Protein AF-A0A077XXF5-F1 (afdb_monomer)

Nearest PDB structures (foldseek):
  1u2w-assembly2_C  TM=9.429E-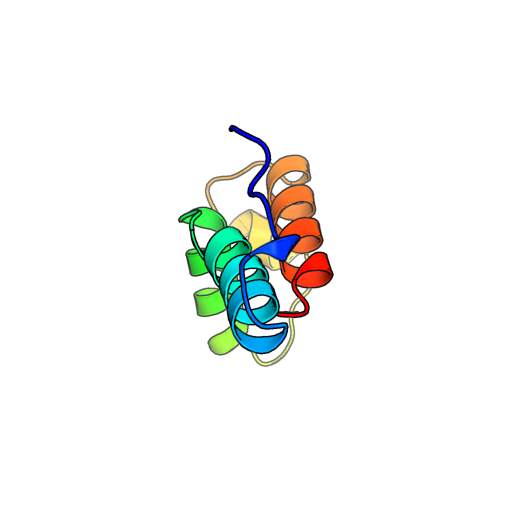01  e=4.835E-02  Staphylococcus aureus
  1u2w-assembly1_A  TM=9.034E-01  e=4.009E-02  Staphylococcus aureus
  3f72-assembly3_F  TM=9.318E-01  e=5.479E-02  Staphylococcus aureus
  1u2w-assembly1_B  TM=9.313E-01  e=5.832E-02  Staphylococcus aureus
  3f72-assembly2_D  TM=8.014E-01  e=2.590E-02  Staphylococcus aureus

Foldseek 3Di:
DDDDPCVVDDPVVVLVVLQCVLCVDVLLVVVLVVVVVDPDDDLVVSCVVDPDDSVVSVVSVVSCVVSVND

Secondary structure (DSSP, 8-state):
-----GGGS-HHHHHHHHHHHHHSSHHHHHHHHHHHH-SS--HHHHHHHSSS-HHHHHHHHHHHHHTT--

pLDDT: mean 87.34, std 10.93, range [50.84, 96.38]

Sequence (70 aa):
MGATKTDHFTDRQNQIAVIAKALGHPARVAIIEYLLKVNTCITGDIVNELPLAQPTVSQHLRELKNAGLI

Radius of gyration: 13.92 Å; Cα contacts (8 Å, |Δi|>4): 37; chains: 1; bounding box: 28×33×34 Å

Solvent-accessible surface area (backbone atoms only — not comparable to full-atom values): 4323 Å² total; per-residue (Å²): 132,81,84,76,73,62,89,83,50,54,71,70,56,50,53,51,49,47,40,50,64,44,50,73,39,71,70,44,42,53,49,51,58,49,54,76,74,44,97,72,86,56,79,71,58,56,38,75,76,39,104,50,57,60,72,58,51,53,50,47,52,50,48,34,38,76,48,69,75,98

Mean predicted aligned error: 5.26 Å

Structure (mmCIF, N/CA/C/O backbone):
data_AF-A0A077XXF5-F1
#
_entry.id   AF-A0A077XXF5-F1
#
loop_
_atom_site.group_PDB
_atom_site.id
_atom_site.type_symbol
_atom_site.label_atom_id
_atom_site.label_alt_id
_atom_site.label_comp_id
_atom_site.label_asym_id
_atom_site.label_entity_id
_atom_site.label_seq_id
_atom_site.pdbx_PDB_ins_code
_atom_site.Cartn_x
_atom_site.Cartn_y
_atom_site.Cartn_z
_atom_site.occupancy
_atom_site.B_iso_or_equiv
_atom_site.auth_seq_id
_atom_site.auth_comp_id
_atom_site.auth_asym_id
_atom_site.auth_atom_id
_atom_site.pdbx_PDB_model_num
ATOM 1 N N . MET A 1 1 ? 3.943 16.405 8.020 1.00 50.84 1 MET A N 1
ATOM 2 C CA . MET A 1 1 ? 2.496 16.214 8.270 1.00 50.84 1 MET A CA 1
ATOM 3 C C . MET A 1 1 ? 2.247 16.397 9.755 1.00 50.84 1 MET A C 1
ATOM 5 O O . MET A 1 1 ? 3.025 15.857 10.531 1.00 50.84 1 MET A O 1
ATOM 9 N N . GLY A 1 2 ? 1.237 17.183 10.137 1.00 61.75 2 GLY A N 1
ATOM 10 C CA . GLY A 1 2 ? 0.878 17.378 11.546 1.00 61.75 2 GLY A CA 1
ATOM 11 C C . GLY A 1 2 ? 0.462 16.059 12.195 1.00 61.75 2 GLY A C 1
ATOM 12 O O . GLY A 1 2 ? -0.101 15.196 11.523 1.00 61.75 2 GLY A O 1
ATOM 13 N N . ALA A 1 3 ? 0.775 15.882 13.478 1.00 66.38 3 ALA A N 1
ATOM 14 C CA . ALA A 1 3 ? 0.297 14.734 14.235 1.00 66.38 3 ALA A CA 1
ATOM 15 C C . ALA A 1 3 ? -1.239 14.772 14.266 1.00 66.38 3 ALA A C 1
ATOM 17 O O . ALA A 1 3 ? -1.832 15.704 14.813 1.00 66.38 3 ALA A O 1
ATOM 18 N N . THR A 1 4 ? -1.889 13.795 13.635 1.00 72.38 4 THR A N 1
ATOM 19 C CA . THR A 1 4 ? -3.339 13.624 13.746 1.00 72.38 4 THR A CA 1
ATOM 20 C C . THR A 1 4 ? -3.663 13.314 15.203 1.00 72.38 4 THR A C 1
ATOM 22 O O . THR A 1 4 ? -3.128 12.356 15.754 1.00 72.38 4 THR A O 1
ATOM 25 N N . LYS A 1 5 ? -4.526 14.118 15.832 1.00 81.44 5 LYS A N 1
ATOM 26 C CA . LYS A 1 5 ? -5.022 13.860 17.190 1.00 81.44 5 LYS A CA 1
ATOM 27 C C . LYS A 1 5 ? -6.035 12.715 17.137 1.00 81.44 5 LYS A C 1
ATOM 29 O O . LYS A 1 5 ? -7.226 12.957 16.959 1.00 81.44 5 LYS A O 1
ATOM 34 N N . THR A 1 6 ? -5.553 11.479 17.221 1.00 83.88 6 THR A N 1
ATOM 35 C CA . THR A 1 6 ? -6.374 10.258 17.134 1.00 83.88 6 THR A CA 1
ATOM 36 C C . THR A 1 6 ? -7.384 10.136 18.276 1.00 83.88 6 THR A C 1
ATOM 38 O O . THR A 1 6 ? -8.413 9.493 18.100 1.00 83.88 6 THR A O 1
ATOM 41 N N . ASP A 1 7 ? -7.145 10.816 19.401 1.00 86.69 7 ASP A N 1
ATOM 42 C CA . ASP A 1 7 ? -7.976 10.759 20.616 1.00 86.69 7 ASP A CA 1
ATOM 43 C C . ASP A 1 7 ? -9.381 11.370 20.450 1.00 86.69 7 ASP A C 1
ATOM 45 O O . ASP A 1 7 ? -10.257 11.152 21.283 1.00 86.69 7 ASP A O 1
ATOM 49 N N . HIS A 1 8 ? -9.621 12.140 19.382 1.00 91.88 8 HIS A N 1
ATOM 50 C CA . HIS A 1 8 ? -10.929 12.744 19.091 1.00 91.88 8 HIS A CA 1
ATOM 51 C C . HIS A 1 8 ? -11.812 11.903 18.156 1.00 91.88 8 HIS A C 1
ATOM 53 O O . HIS A 1 8 ? -12.907 12.337 17.798 1.00 91.88 8 HIS A O 1
ATOM 59 N N . PHE A 1 9 ? -11.350 10.725 17.735 1.00 93.69 9 PHE A N 1
ATOM 60 C CA . PHE A 1 9 ? -12.038 9.882 16.761 1.00 93.69 9 PHE A CA 1
ATOM 61 C C . PHE A 1 9 ? -12.274 8.482 17.321 1.00 93.69 9 PHE A C 1
ATOM 63 O O . PHE A 1 9 ? -11.518 7.988 18.152 1.00 93.69 9 PHE A O 1
ATOM 70 N N . THR A 1 10 ? -13.329 7.827 16.840 1.00 96.31 10 THR A N 1
ATOM 71 C CA . THR A 1 10 ? -13.612 6.429 17.190 1.00 96.31 10 THR A CA 1
ATOM 72 C C . THR A 1 10 ? -12.501 5.504 16.693 1.00 96.31 10 THR A C 1
ATOM 74 O O . THR A 1 10 ? -11.868 5.773 15.668 1.00 96.31 10 THR A O 1
ATOM 77 N N . ASP A 1 11 ? -12.331 4.354 17.346 1.00 94.38 11 ASP A N 1
ATOM 78 C CA . ASP A 1 11 ? -11.361 3.335 16.924 1.00 94.38 11 ASP A CA 1
ATOM 79 C C . ASP A 1 11 ? -11.543 2.943 15.456 1.00 94.38 11 ASP A C 1
ATOM 81 O O . ASP A 1 11 ? -10.578 2.865 14.697 1.00 94.38 11 ASP A O 1
ATOM 85 N N . ARG A 1 12 ? -12.798 2.795 15.015 1.00 95.69 12 ARG A N 1
ATOM 86 C CA . ARG A 1 12 ? -13.126 2.493 13.617 1.00 95.69 12 ARG A CA 1
ATOM 87 C C . ARG A 1 12 ? -12.674 3.599 12.661 1.00 95.69 12 ARG A C 1
ATOM 89 O O . ARG A 1 12 ? -12.142 3.295 11.596 1.00 95.69 12 ARG A O 1
ATOM 96 N N . GLN A 1 13 ? -12.877 4.870 13.009 1.00 95.50 13 GLN A N 1
ATOM 97 C CA . GLN A 1 13 ? -12.411 5.995 12.188 1.00 95.50 13 GLN A CA 1
ATOM 98 C C . GLN A 1 13 ? -10.882 6.026 12.109 1.00 95.50 13 GLN A C 1
ATOM 100 O O . GLN A 1 13 ? -10.337 6.213 11.023 1.00 95.50 13 GLN A O 1
ATOM 105 N N . ASN A 1 14 ? -10.195 5.780 13.225 1.00 94.50 14 ASN A N 1
ATOM 106 C CA . ASN A 1 14 ? -8.736 5.716 13.270 1.00 94.50 14 ASN A CA 1
ATOM 107 C C . ASN A 1 14 ? -8.188 4.549 12.431 1.00 94.50 14 ASN A C 1
ATOM 109 O O . ASN A 1 14 ? -7.251 4.738 11.657 1.00 94.50 14 ASN A O 1
ATOM 113 N N . GLN A 1 15 ? -8.809 3.370 12.503 1.00 93.75 15 GLN A N 1
ATOM 114 C CA . GLN A 1 15 ? -8.451 2.216 11.670 1.00 93.75 15 GLN A CA 1
ATOM 115 C C . GLN A 1 15 ? -8.625 2.510 10.174 1.00 93.75 15 GLN A C 1
ATOM 117 O O . GLN A 1 15 ? -7.712 2.269 9.383 1.00 93.75 15 GLN A O 1
ATOM 122 N N . ILE A 1 16 ? -9.760 3.099 9.781 1.00 94.94 16 ILE A N 1
ATOM 123 C CA . ILE A 1 16 ? -9.998 3.513 8.391 1.00 94.94 16 ILE A CA 1
ATOM 124 C C . ILE A 1 16 ? -8.961 4.556 7.956 1.00 94.94 16 ILE A C 1
ATOM 126 O O . ILE A 1 16 ? -8.440 4.469 6.847 1.00 94.94 16 ILE A O 1
ATOM 130 N N . ALA A 1 17 ? -8.620 5.517 8.818 1.00 94.81 17 ALA A N 1
ATOM 131 C CA . ALA A 1 17 ? -7.628 6.542 8.511 1.00 94.81 17 ALA A CA 1
ATOM 132 C C . ALA A 1 17 ? -6.229 5.951 8.263 1.00 94.81 17 ALA A C 1
ATOM 134 O O . ALA A 1 17 ? -5.530 6.414 7.361 1.00 94.81 17 ALA A O 1
ATOM 135 N N . VAL A 1 18 ? -5.828 4.913 9.009 1.00 93.88 18 VAL A N 1
ATOM 136 C CA . VAL A 1 18 ? -4.564 4.188 8.778 1.00 93.88 18 VAL A CA 1
ATOM 137 C C . VAL A 1 18 ? -4.555 3.545 7.392 1.00 93.88 18 VAL A C 1
ATOM 139 O O . VAL A 1 18 ? -3.616 3.765 6.623 1.00 93.88 18 VAL A O 1
ATOM 142 N N . ILE A 1 19 ? -5.621 2.824 7.040 1.00 95.69 19 ILE A N 1
ATOM 143 C CA . ILE A 1 19 ? -5.761 2.180 5.727 1.00 95.69 19 ILE A CA 1
ATOM 144 C C . ILE A 1 19 ? -5.762 3.227 4.607 1.00 95.69 19 ILE A C 1
ATOM 146 O O . ILE A 1 19 ? -5.008 3.117 3.643 1.00 95.69 19 ILE A O 1
ATOM 150 N N . ALA A 1 20 ? -6.551 4.293 4.749 1.00 95.38 20 ALA A N 1
ATOM 151 C CA . ALA A 1 20 ? -6.642 5.360 3.757 1.00 95.38 20 ALA A CA 1
ATOM 152 C C . ALA A 1 20 ? -5.296 6.076 3.561 1.00 95.38 20 ALA A C 1
ATOM 154 O O . ALA A 1 20 ? -4.888 6.345 2.431 1.00 95.38 20 ALA A O 1
ATOM 155 N N . LYS A 1 21 ? -4.550 6.325 4.644 1.00 94.56 21 LYS A N 1
ATOM 156 C CA . LYS A 1 21 ? -3.195 6.889 4.578 1.00 94.56 21 LYS A CA 1
ATOM 157 C C . LYS A 1 21 ? -2.226 5.954 3.856 1.00 94.56 21 LYS A C 1
ATOM 159 O O . LYS A 1 21 ? -1.335 6.432 3.148 1.00 94.56 21 LYS A O 1
ATOM 164 N N . ALA A 1 22 ? -2.381 4.642 4.017 1.00 95.75 22 ALA A N 1
ATOM 165 C CA . ALA A 1 22 ? -1.599 3.651 3.289 1.00 95.75 22 ALA A CA 1
ATOM 166 C C . ALA A 1 22 ? -1.969 3.592 1.797 1.00 95.75 22 ALA A C 1
ATOM 168 O O . ALA A 1 22 ? -1.096 3.459 0.949 1.00 95.75 22 ALA A O 1
ATOM 169 N N . LEU A 1 23 ? -3.236 3.786 1.445 1.00 96.19 23 LEU A N 1
ATOM 170 C CA . LEU A 1 23 ? -3.677 3.800 0.048 1.00 96.19 23 LEU A CA 1
ATOM 171 C C . LEU A 1 23 ? -3.436 5.141 -0.661 1.00 96.19 23 LEU A C 1
ATOM 173 O O . LEU A 1 23 ? -3.332 5.171 -1.879 1.00 96.19 23 LEU A O 1
ATOM 177 N N . GLY A 1 24 ? -3.258 6.245 0.068 1.00 96.31 24 GLY A N 1
ATOM 178 C CA . GLY A 1 24 ? -3.119 7.594 -0.500 1.00 96.31 24 GLY A CA 1
ATOM 179 C C . GLY A 1 24 ? -1.859 7.871 -1.339 1.00 96.31 24 GLY A C 1
ATOM 180 O O . GLY A 1 24 ? -1.594 9.027 -1.647 1.00 96.31 24 GLY A O 1
ATOM 181 N N . HIS A 1 25 ? -1.055 6.858 -1.686 1.00 96.38 25 HIS A N 1
ATOM 182 C CA . HIS A 1 25 ? 0.107 7.015 -2.570 1.00 96.38 25 HIS A CA 1
ATOM 183 C C . HIS A 1 25 ? -0.079 6.183 -3.848 1.00 96.38 25 HIS A C 1
ATOM 185 O O . HIS A 1 25 ? -0.290 4.974 -3.730 1.00 96.38 25 HIS A O 1
ATOM 191 N N . PRO A 1 26 ? 0.102 6.756 -5.053 1.00 94.94 26 PRO A N 1
ATOM 192 C CA . PRO A 1 26 ? -0.209 6.082 -6.318 1.00 94.94 26 PRO A CA 1
ATOM 193 C C . PRO A 1 26 ? 0.560 4.770 -6.514 1.00 94.94 26 PRO A C 1
ATOM 195 O O . PRO A 1 26 ? -0.031 3.770 -6.902 1.00 94.94 26 PRO A O 1
ATOM 198 N N . ALA A 1 27 ? 1.847 4.721 -6.147 1.00 94.56 27 ALA A N 1
ATOM 199 C CA . ALA A 1 27 ? 2.621 3.476 -6.216 1.00 94.56 27 ALA A CA 1
ATOM 200 C C . ALA A 1 27 ? 2.012 2.332 -5.385 1.00 94.56 27 ALA A C 1
ATOM 202 O O . ALA A 1 27 ? 2.038 1.186 -5.810 1.00 94.56 27 ALA A O 1
ATOM 203 N N . ARG A 1 28 ? 1.433 2.632 -4.214 1.00 95.56 28 ARG A N 1
ATOM 204 C CA . ARG A 1 28 ? 0.807 1.616 -3.355 1.00 95.56 28 ARG A CA 1
ATOM 205 C C . ARG A 1 28 ? -0.512 1.124 -3.946 1.00 95.56 28 ARG A C 1
ATOM 207 O O . ARG A 1 28 ? -0.793 -0.063 -3.854 1.00 95.56 28 ARG A O 1
ATOM 214 N N . VAL A 1 29 ? -1.268 2.003 -4.606 1.00 95.31 29 VAL A N 1
ATOM 215 C CA . VAL A 1 29 ? -2.464 1.609 -5.369 1.00 95.31 29 VAL A CA 1
ATOM 216 C C . VAL A 1 29 ? -2.084 0.674 -6.516 1.00 95.31 29 VAL A C 1
ATOM 218 O O . VAL A 1 29 ? -2.660 -0.401 -6.624 1.00 95.31 29 VAL A O 1
ATOM 221 N N . ALA A 1 30 ? -1.063 1.024 -7.304 1.00 92.75 30 ALA A N 1
ATOM 222 C CA . ALA A 1 30 ? -0.589 0.191 -8.409 1.00 92.75 30 ALA A CA 1
ATOM 223 C C . ALA A 1 30 ? -0.100 -1.193 -7.939 1.00 92.75 30 ALA A C 1
ATOM 225 O O . ALA A 1 30 ? -0.406 -2.200 -8.572 1.00 92.75 30 ALA A O 1
ATOM 226 N N . ILE A 1 31 ? 0.595 -1.261 -6.794 1.00 92.00 31 ILE A N 1
ATOM 227 C CA . ILE A 1 31 ? 0.976 -2.535 -6.162 1.00 92.00 31 ILE A CA 1
ATOM 228 C C . ILE A 1 31 ? -0.264 -3.375 -5.839 1.00 92.00 31 ILE A C 1
ATOM 230 O O . ILE A 1 31 ? -0.298 -4.551 -6.182 1.00 92.00 31 ILE A O 1
ATOM 234 N N . ILE A 1 32 ? -1.284 -2.798 -5.195 1.00 92.56 32 ILE A N 1
ATOM 235 C CA . ILE A 1 32 ? -2.511 -3.531 -4.847 1.00 92.56 32 ILE A CA 1
ATOM 236 C C . ILE A 1 32 ? -3.247 -4.003 -6.106 1.00 92.56 32 ILE A C 1
ATOM 238 O O . ILE A 1 32 ? -3.647 -5.161 -6.172 1.00 92.56 32 ILE A O 1
ATOM 242 N N . GLU A 1 33 ? -3.388 -3.154 -7.126 1.00 91.19 33 GLU A N 1
ATOM 243 C CA . GLU A 1 33 ? -4.003 -3.548 -8.401 1.00 91.19 33 GLU A CA 1
ATOM 244 C C . GLU A 1 33 ? -3.257 -4.691 -9.087 1.00 91.19 33 GLU A C 1
ATOM 246 O O . GLU A 1 33 ? -3.886 -5.572 -9.673 1.00 91.19 33 GLU A O 1
ATOM 251 N N . TYR A 1 34 ? -1.926 -4.683 -9.022 1.00 88.81 34 TYR A N 1
ATOM 252 C CA . TYR A 1 34 ? -1.108 -5.773 -9.529 1.00 88.81 34 TYR A CA 1
ATOM 253 C C . TYR A 1 34 ? -1.339 -7.058 -8.727 1.00 88.81 34 TYR A C 1
ATOM 255 O O . TYR A 1 34 ? -1.652 -8.093 -9.310 1.00 88.81 34 TYR A O 1
ATOM 263 N N . LEU A 1 35 ? -1.276 -6.980 -7.392 1.00 87.25 35 LEU A N 1
ATOM 264 C CA . LEU A 1 35 ? -1.491 -8.117 -6.492 1.00 87.25 35 LEU A CA 1
ATOM 265 C C . LEU A 1 35 ? -2.878 -8.752 -6.655 1.00 87.25 35 LEU A C 1
ATOM 267 O O . LEU A 1 35 ? -3.000 -9.964 -6.554 1.00 87.25 35 LEU A O 1
ATOM 271 N N . LEU A 1 36 ? -3.912 -7.964 -6.963 1.00 88.19 36 LEU A N 1
ATOM 272 C CA . LEU A 1 36 ? -5.257 -8.480 -7.244 1.00 88.19 36 LEU A CA 1
ATOM 273 C C . LEU A 1 36 ? -5.348 -9.278 -8.556 1.00 88.19 36 LEU A C 1
ATOM 275 O O . LEU A 1 36 ? -6.285 -10.055 -8.728 1.00 88.19 36 LEU A O 1
ATOM 279 N N . LYS A 1 37 ? -4.412 -9.079 -9.492 1.00 85.75 37 LYS A N 1
ATOM 280 C CA . LYS A 1 37 ? -4.381 -9.767 -10.794 1.00 85.75 37 LYS A CA 1
ATOM 281 C C . LYS A 1 37 ? -3.529 -11.036 -10.778 1.00 85.75 37 LYS A C 1
ATOM 283 O O . LYS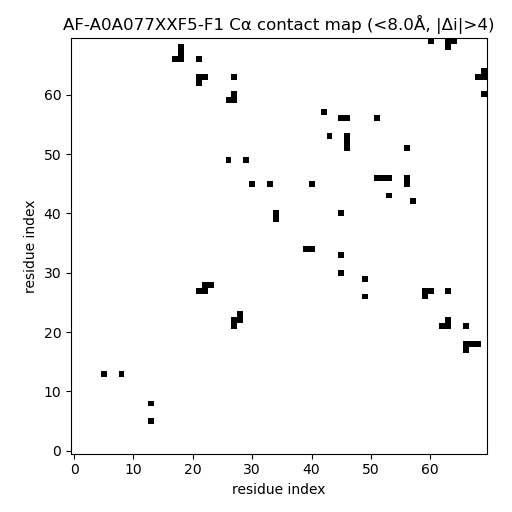 A 1 37 ? -3.711 -11.884 -11.649 1.00 85.75 37 LYS A O 1
ATOM 288 N N . VAL A 1 38 ? -2.600 -11.168 -9.830 1.00 82.25 38 VAL A N 1
ATOM 289 C CA . VAL A 1 38 ? -1.664 -12.299 -9.756 1.00 82.25 38 VAL A CA 1
ATOM 290 C C . VAL A 1 38 ? -2.025 -13.245 -8.609 1.00 82.25 38 VAL A C 1
ATOM 292 O O . VAL A 1 38 ? -2.268 -12.819 -7.488 1.00 82.25 38 VAL A O 1
ATOM 295 N N . ASN A 1 39 ? -2.032 -14.557 -8.864 1.00 70.06 39 ASN A N 1
ATOM 296 C CA . ASN A 1 39 ? -2.335 -15.562 -7.831 1.00 70.06 39 ASN A CA 1
ATOM 297 C C . ASN A 1 39 ? -1.171 -15.810 -6.852 1.00 70.06 39 ASN A C 1
ATOM 299 O O . ASN A 1 39 ? -1.377 -16.388 -5.787 1.00 70.06 39 ASN A O 1
ATOM 303 N N . THR A 1 40 ? 0.050 -15.414 -7.214 1.00 64.19 40 THR A N 1
ATOM 304 C CA . THR A 1 40 ? 1.271 -15.546 -6.404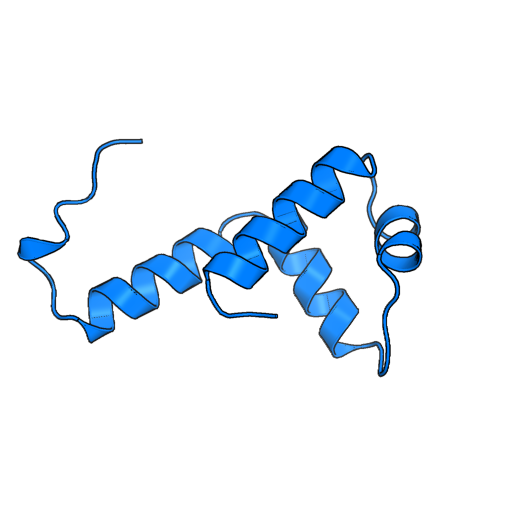 1.00 64.19 40 THR A CA 1
ATOM 305 C C . THR A 1 40 ? 2.232 -14.426 -6.785 1.00 64.19 40 THR A C 1
ATOM 307 O O . THR A 1 40 ? 2.290 -14.076 -7.961 1.00 64.19 40 THR A O 1
ATOM 310 N N . CYS A 1 41 ? 3.017 -13.896 -5.845 1.00 63.97 41 CYS A N 1
ATOM 311 C CA . CYS A 1 41 ? 3.967 -12.826 -6.151 1.00 63.97 41 CYS A CA 1
ATOM 312 C C . CYS A 1 41 ? 5.292 -12.996 -5.404 1.00 63.97 41 CYS A C 1
ATOM 3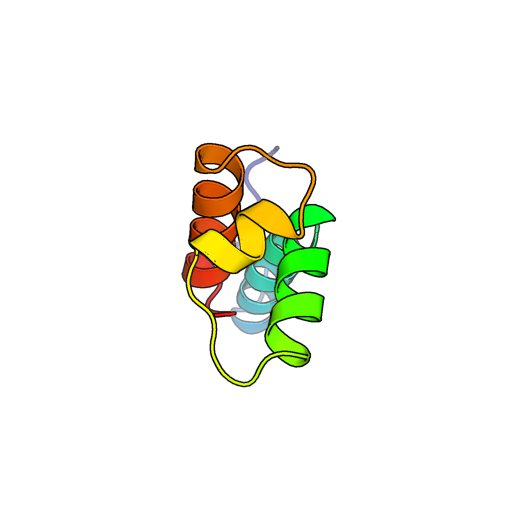14 O O . CYS A 1 41 ? 5.302 -13.234 -4.195 1.00 63.97 41 CYS A O 1
ATOM 316 N N . ILE A 1 42 ? 6.405 -12.793 -6.115 1.00 65.25 42 ILE A N 1
ATOM 317 C CA . ILE A 1 42 ? 7.731 -12.563 -5.537 1.00 65.25 42 ILE A CA 1
ATOM 318 C C . ILE A 1 42 ? 8.041 -11.067 -5.683 1.00 65.25 42 ILE A C 1
ATOM 320 O O . ILE A 1 42 ? 7.714 -10.453 -6.693 1.00 65.25 42 ILE A O 1
ATOM 324 N N . THR A 1 43 ? 8.698 -10.452 -4.696 1.00 63.56 43 THR A N 1
ATOM 325 C CA . THR A 1 43 ? 9.035 -9.012 -4.705 1.00 63.56 43 THR A CA 1
ATOM 326 C C . THR A 1 43 ? 9.773 -8.557 -5.973 1.00 63.56 43 THR A C 1
ATOM 328 O O . THR A 1 43 ? 9.666 -7.394 -6.351 1.00 63.56 43 THR A O 1
ATOM 331 N N . GLY A 1 44 ? 10.514 -9.457 -6.630 1.00 62.81 44 GLY A N 1
ATOM 332 C CA . GLY A 1 44 ? 11.202 -9.180 -7.894 1.00 62.81 44 GLY A CA 1
ATOM 333 C C . GLY A 1 44 ? 10.255 -8.889 -9.061 1.00 62.81 44 GLY A C 1
ATOM 334 O O . GLY A 1 44 ? 10.584 -8.052 -9.894 1.00 62.81 44 GLY A O 1
ATOM 335 N N . ASP A 1 45 ? 9.066 -9.493 -9.078 1.00 73.44 45 ASP A N 1
ATOM 336 C CA . ASP A 1 45 ? 8.089 -9.313 -10.157 1.00 73.44 45 ASP A CA 1
ATOM 337 C C . ASP A 1 45 ? 7.523 -7.886 -10.130 1.00 73.44 45 ASP A C 1
ATOM 339 O O . ASP A 1 45 ? 7.482 -7.204 -11.148 1.00 73.44 45 ASP A O 1
ATOM 343 N N . ILE A 1 46 ? 7.222 -7.367 -8.935 1.00 78.38 46 ILE A N 1
ATOM 344 C CA . ILE A 1 46 ? 6.698 -6.003 -8.742 1.00 78.38 46 ILE A CA 1
ATOM 345 C C . ILE A 1 46 ? 7.708 -4.933 -9.180 1.00 78.38 46 ILE A C 1
ATOM 347 O O . ILE A 1 46 ? 7.318 -3.887 -9.696 1.00 78.38 46 ILE A O 1
ATOM 351 N N . VAL A 1 47 ? 9.006 -5.168 -8.968 1.00 79.69 47 VAL A N 1
ATOM 352 C CA . VAL A 1 47 ? 10.061 -4.212 -9.353 1.00 79.69 47 VAL A CA 1
ATOM 353 C C . VAL A 1 47 ? 10.154 -4.061 -10.871 1.00 79.69 47 VAL A C 1
ATOM 355 O O . VAL A 1 47 ? 10.482 -2.979 -11.342 1.00 79.69 47 VAL A O 1
ATOM 358 N N . ASN A 1 48 ? 9.839 -5.110 -11.633 1.00 79.69 48 ASN A N 1
ATOM 359 C CA . ASN A 1 48 ? 9.834 -5.044 -13.095 1.00 79.69 48 ASN A CA 1
ATOM 360 C C . ASN A 1 48 ? 8.580 -4.346 -13.649 1.00 79.69 48 ASN A C 1
ATOM 362 O O . ASN A 1 48 ? 8.620 -3.791 -14.743 1.00 79.69 48 ASN A O 1
ATOM 366 N N . GLU A 1 49 ? 7.485 -4.355 -12.889 1.00 80.50 49 GLU A N 1
ATOM 367 C CA . GLU A 1 49 ? 6.180 -3.812 -13.293 1.00 80.50 49 GLU A CA 1
ATOM 368 C C . GLU A 1 49 ? 6.001 -2.334 -12.925 1.00 80.50 49 GLU A C 1
ATOM 370 O O .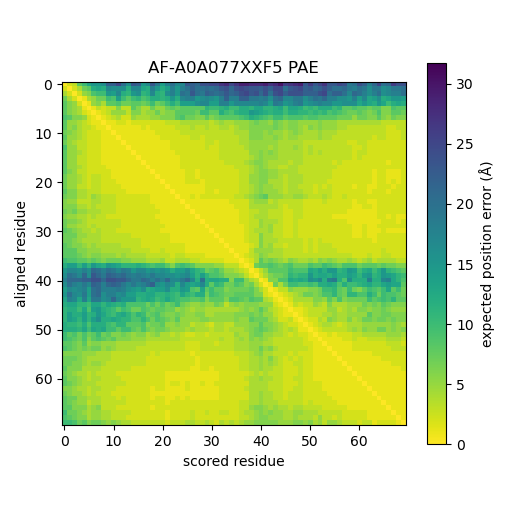 GLU A 1 49 ? 5.183 -1.624 -13.512 1.00 80.50 49 GLU A O 1
ATOM 375 N N . LEU A 1 50 ? 6.766 -1.841 -11.949 1.00 83.31 50 LEU A N 1
ATOM 376 C CA . LEU A 1 50 ? 6.709 -0.453 -11.505 1.00 83.31 50 LEU A CA 1
ATOM 377 C C . LEU A 1 50 ? 7.981 0.299 -11.904 1.00 83.31 50 LEU A C 1
ATOM 379 O O . LEU A 1 50 ? 9.078 -0.225 -11.733 1.00 83.31 50 LEU A O 1
ATOM 383 N N . PRO A 1 51 ? 7.881 1.572 -12.330 1.00 85.56 51 PRO A N 1
ATOM 384 C CA . PRO A 1 51 ? 9.040 2.402 -12.655 1.00 85.56 51 PRO A CA 1
ATOM 385 C C . PRO A 1 51 ? 9.733 2.922 -11.379 1.00 85.56 51 PRO A C 1
ATOM 387 O O . PRO A 1 51 ? 9.936 4.123 -11.211 1.00 85.56 51 PRO A O 1
ATOM 390 N N . LEU A 1 52 ? 10.039 2.031 -10.432 1.00 88.12 52 LEU A N 1
ATOM 391 C CA . LEU A 1 52 ? 10.589 2.343 -9.115 1.00 88.12 52 LEU A CA 1
ATOM 392 C C . LEU A 1 52 ? 11.757 1.415 -8.784 1.00 88.12 52 LEU A C 1
ATOM 394 O O . LEU A 1 52 ? 11.739 0.224 -9.078 1.00 88.12 52 LEU A O 1
ATOM 398 N N . ALA A 1 53 ? 12.760 1.949 -8.091 1.00 90.19 53 ALA A N 1
ATOM 399 C CA . ALA A 1 53 ? 13.872 1.142 -7.608 1.00 90.19 53 ALA A CA 1
ATOM 400 C C . ALA A 1 53 ? 13.413 0.136 -6.531 1.00 90.19 53 ALA A C 1
ATOM 402 O O . ALA A 1 53 ? 12.522 0.422 -5.726 1.00 90.19 53 ALA A O 1
ATOM 403 N N . GLN A 1 54 ? 14.081 -1.018 -6.449 1.00 88.94 54 GLN A N 1
ATOM 404 C CA . GLN A 1 54 ? 13.770 -2.077 -5.478 1.00 88.94 54 GLN A CA 1
ATOM 405 C C . GLN A 1 54 ? 13.679 -1.606 -4.007 1.00 88.94 54 GLN A C 1
ATOM 407 O O . GLN A 1 54 ?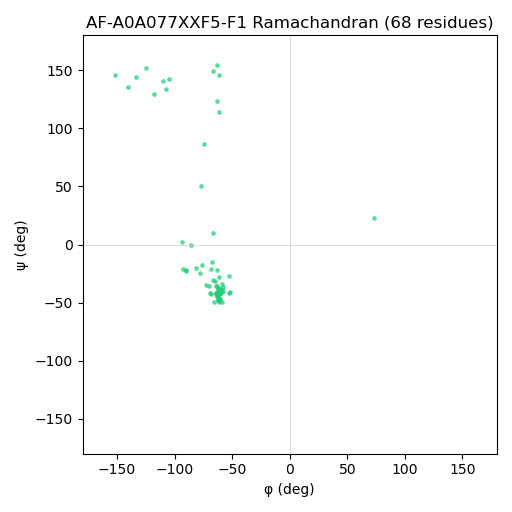 12.754 -2.046 -3.311 1.00 88.94 54 GLN A O 1
ATOM 412 N N . PRO A 1 55 ? 14.556 -0.710 -3.498 1.00 93.25 55 PRO A N 1
ATOM 413 C CA . PRO A 1 55 ? 14.422 -0.194 -2.133 1.00 93.25 55 PRO A CA 1
ATOM 414 C C . PRO A 1 55 ? 13.114 0.581 -1.925 1.00 93.25 55 PRO A C 1
ATOM 416 O O . PRO A 1 55 ? 12.472 0.450 -0.883 1.00 93.25 55 PRO A O 1
ATOM 419 N N . THR A 1 56 ? 12.682 1.337 -2.937 1.00 92.56 56 THR A N 1
ATOM 420 C CA . THR A 1 56 ? 11.434 2.110 -2.922 1.00 92.56 56 THR A CA 1
ATOM 421 C C . THR A 1 56 ? 10.215 1.190 -2.935 1.00 92.56 56 THR A C 1
ATOM 423 O O . THR A 1 56 ? 9.286 1.381 -2.152 1.00 92.56 56 THR A O 1
ATOM 426 N N . VAL A 1 57 ? 10.235 0.136 -3.756 1.00 92.75 57 VAL A N 1
ATOM 427 C CA . VAL A 1 57 ? 9.175 -0.887 -3.769 1.00 92.75 57 VAL A CA 1
ATOM 428 C C . VAL A 1 57 ? 9.081 -1.589 -2.411 1.00 92.75 57 VAL A C 1
ATOM 430 O O . VAL A 1 57 ? 7.996 -1.680 -1.838 1.00 92.75 57 VAL A O 1
ATOM 433 N N . SER A 1 58 ? 10.216 -2.001 -1.840 1.00 92.56 58 SER A N 1
ATOM 434 C CA . SER A 1 58 ? 10.273 -2.624 -0.508 1.00 92.56 58 SER A CA 1
ATOM 435 C C . SER A 1 58 ? 9.700 -1.716 0.584 1.00 92.56 58 SER A C 1
ATOM 437 O O . SER A 1 58 ? 8.976 -2.180 1.467 1.00 92.56 58 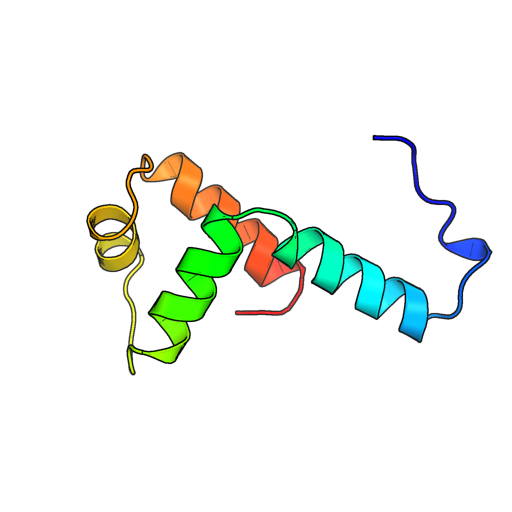SER A O 1
ATOM 439 N N . GLN A 1 59 ? 9.977 -0.411 0.513 1.00 95.25 59 GLN A N 1
ATOM 440 C CA . GLN A 1 59 ? 9.398 0.571 1.425 1.00 95.25 59 GLN A CA 1
ATOM 441 C C . GLN A 1 59 ? 7.871 0.633 1.288 1.00 95.25 59 GLN A C 1
ATOM 443 O O . GLN A 1 59 ? 7.166 0.578 2.293 1.00 95.25 59 GLN A O 1
ATOM 448 N N . HIS A 1 60 ? 7.343 0.702 0.064 1.00 95.19 60 HIS A N 1
ATOM 449 C CA . HIS A 1 60 ? 5.897 0.727 -0.164 1.00 95.19 60 HIS A CA 1
ATOM 450 C C . HIS A 1 60 ? 5.195 -0.545 0.326 1.00 95.19 60 HIS A C 1
ATOM 452 O O . HIS A 1 60 ? 4.145 -0.442 0.962 1.00 95.19 60 HIS A O 1
ATOM 458 N N . LEU A 1 61 ? 5.789 -1.719 0.099 1.00 93.81 61 LEU A N 1
ATOM 459 C CA . LEU A 1 61 ? 5.280 -2.995 0.607 1.00 93.81 61 LEU A CA 1
ATOM 460 C C . LEU A 1 61 ? 5.244 -3.022 2.137 1.00 93.81 61 LEU A C 1
ATOM 462 O O . LEU A 1 61 ? 4.253 -3.447 2.726 1.00 93.81 61 LEU A O 1
ATOM 466 N N . ARG A 1 62 ? 6.288 -2.512 2.799 1.00 95.00 62 ARG A N 1
ATOM 467 C CA . ARG A 1 62 ? 6.316 -2.411 4.263 1.00 95.00 62 ARG A CA 1
ATOM 468 C C . ARG A 1 62 ? 5.191 -1.524 4.796 1.00 95.00 62 ARG A C 1
ATOM 470 O O . ARG A 1 62 ? 4.549 -1.893 5.772 1.00 95.00 62 ARG A O 1
ATOM 477 N N . GLU A 1 63 ? 4.930 -0.387 4.159 1.00 96.31 63 GLU A N 1
ATOM 478 C CA . GLU A 1 63 ? 3.828 0.500 4.551 1.00 96.31 63 GLU A CA 1
ATOM 479 C C . GLU A 1 63 ? 2.451 -0.158 4.369 1.00 96.31 63 GLU A C 1
ATOM 481 O O . GLU A 1 63 ? 1.594 -0.029 5.240 1.00 96.31 63 GLU A O 1
ATOM 486 N N . LEU A 1 64 ? 2.241 -0.887 3.266 1.00 95.19 64 LEU A N 1
ATOM 487 C CA . LEU A 1 64 ? 1.007 -1.645 3.022 1.00 95.19 64 LEU A CA 1
ATOM 488 C C . LEU A 1 64 ? 0.808 -2.759 4.060 1.00 95.19 64 LEU A C 1
ATOM 490 O O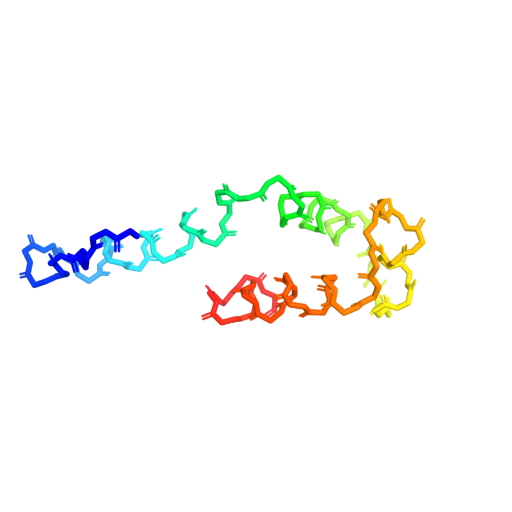 . LEU A 1 64 ? -0.281 -2.889 4.619 1.00 95.19 64 LEU A O 1
ATOM 494 N N . LYS A 1 65 ? 1.873 -3.502 4.379 1.00 94.50 65 LYS A N 1
ATOM 495 C CA . LYS A 1 65 ? 1.865 -4.549 5.409 1.00 94.50 65 LYS A CA 1
ATOM 496 C C . LYS A 1 65 ? 1.562 -3.987 6.797 1.00 94.50 65 LYS A C 1
ATOM 498 O O . LYS A 1 65 ? 0.743 -4.536 7.524 1.00 94.50 65 LYS A O 1
ATOM 503 N N . ASN A 1 66 ? 2.183 -2.866 7.165 1.00 95.06 66 ASN A N 1
ATOM 504 C CA . ASN A 1 66 ? 1.931 -2.202 8.449 1.00 95.06 66 ASN A CA 1
ATOM 505 C C . ASN A 1 66 ? 0.472 -1.736 8.591 1.00 95.06 66 ASN A C 1
ATOM 507 O O . ASN A 1 66 ? -0.034 -1.647 9.706 1.00 95.06 66 ASN A O 1
ATOM 511 N N . ALA A 1 67 ? -0.196 -1.439 7.474 1.00 95.12 67 ALA A N 1
ATOM 512 C CA . ALA A 1 67 ? -1.613 -1.095 7.437 1.00 95.12 67 ALA A CA 1
ATOM 513 C C . ALA A 1 67 ? -2.548 -2.317 7.365 1.00 95.12 67 ALA A C 1
ATOM 515 O O . ALA A 1 67 ? -3.763 -2.137 7.337 1.00 95.12 67 ALA A O 1
ATOM 516 N N . GLY A 1 68 ? -2.004 -3.540 7.334 1.00 93.75 68 GLY A N 1
ATOM 517 C CA . GLY A 1 68 ? -2.769 -4.788 7.279 1.00 93.75 68 GLY A CA 1
ATOM 518 C C . GLY A 1 68 ? -3.415 -5.077 5.923 1.00 93.75 68 GLY A C 1
ATOM 519 O O . GLY A 1 68 ? -4.417 -5.784 5.875 1.00 93.75 68 GLY A O 1
ATOM 520 N N . LEU A 1 69 ? -2.888 -4.503 4.835 1.00 91.62 69 LEU A N 1
ATOM 521 C CA . LEU A 1 69 ? -3.441 -4.676 3.487 1.00 91.62 69 LEU A CA 1
ATOM 522 C C . LEU A 1 69 ? -2.854 -5.872 2.724 1.00 91.62 69 LEU A C 1
ATOM 524 O O . LEU A 1 69 ? -3.498 -6.344 1.789 1.00 91.62 69 LEU A O 1
ATOM 528 N N . ILE A 1 70 ? -1.653 -6.331 3.099 1.00 89.81 70 ILE A N 1
ATOM 529 C CA . ILE A 1 70 ? -0.928 -7.467 2.500 1.00 89.81 70 ILE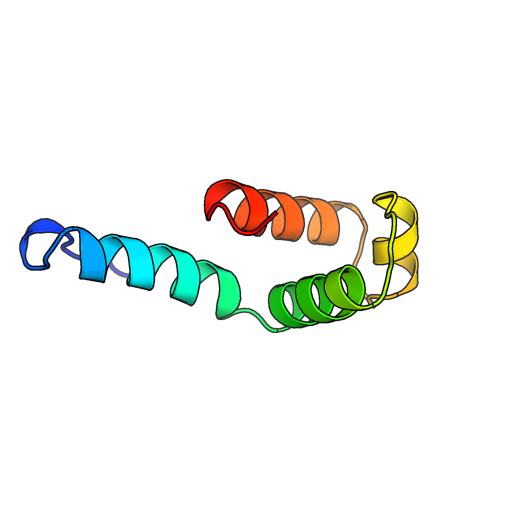 A CA 1
ATOM 530 C C . ILE A 1 70 ? -0.191 -8.282 3.563 1.00 89.81 70 ILE A C 1
ATOM 532 O O . ILE A 1 70 ? 0.137 -7.702 4.627 1.00 89.81 70 ILE A O 1
#